Protein AF-A0A816DXH1-F1 (afdb_monomer_lite)

Radius of gyration: 11.33 Å; chains: 1; bounding box: 25×22×28 Å

Foldseek 3Di:
DLLQVLCVLLVHGPPDDPVSLVVSLVVQCVVQPVVNVHDPVSVVSSVVSSVVNCVVVPVDD

pLDDT: mean 84.49, std 9.42, range [47.16, 91.94]

Sequence (61 aa):
VALENAYKTLGLTHSCSNGEINSAYHRLALKHHPDKGGSKEDWLALESALALIRQARGEGI

Secondary structure (DSSP, 8-state):
-HHHHHHHHTT--TT--HHHHHHHHHHHHHHS-GGGT--HHHHHHHHHHHHHHHHHTT---

InterPro domains:
  IPR001623 DnaJ domain [PF00226] (5-40)
  IPR001623 DnaJ domain [PR00625] (7-25)
  IPR001623 DnaJ domain [PR00625] (25-40)
  IPR001623 DnaJ domain [PS50076] (5-58)
  IPR001623 DnaJ domain [SM00271] (4-58)
  IPR001623 DnaJ domain [cd06257] (5-42)
  IPR036869 Chaperone J-domain superfamily [G3DSA:1.10.287.110] (2-58)
  IPR036869 Chaperone J-domain superfamily [SSF46565] (5-56)

Structure (mmCIF, N/CA/C/O backbone):
data_AF-A0A816DXH1-F1
#
_entry.id   AF-A0A816DXH1-F1
#
loop_
_atom_site.group_PDB
_atom_site.id
_atom_site.type_symbol
_atom_site.label_atom_id
_atom_site.label_alt_id
_atom_site.label_comp_id
_atom_site.label_asym_id
_atom_site.label_entity_id
_atom_site.label_seq_id
_atom_site.pdbx_PDB_ins_code
_atom_site.Cartn_x
_atom_site.Cartn_y
_atom_site.Cartn_z
_atom_site.occupancy
_atom_site.B_iso_or_equiv
_atom_site.auth_seq_id
_atom_site.auth_comp_id
_atom_site.auth_asym_id
_atom_site.auth_atom_id
_atom_site.pdbx_PDB_model_num
ATOM 1 N N . VAL A 1 1 ? 2.561 7.956 12.997 1.00 59.97 1 VAL A N 1
ATOM 2 C CA . VAL A 1 1 ? 3.247 8.363 11.744 1.00 59.97 1 VAL A CA 1
ATOM 3 C C . VAL A 1 1 ? 3.648 7.190 10.844 1.00 59.97 1 VAL A C 1
ATOM 5 O O . VAL A 1 1 ? 3.446 7.300 9.645 1.00 59.97 1 VAL A O 1
ATOM 8 N N . ALA A 1 2 ? 4.127 6.050 11.370 1.00 82.75 2 ALA A N 1
ATOM 9 C CA . ALA A 1 2 ? 4.524 4.896 10.540 1.00 82.75 2 ALA A CA 1
ATOM 10 C C . ALA A 1 2 ? 3.382 4.314 9.679 1.00 82.75 2 ALA A C 1
ATOM 12 O O . ALA A 1 2 ? 3.578 4.033 8.501 1.00 82.75 2 ALA A O 1
ATOM 13 N N . LEU A 1 3 ? 2.172 4.215 10.240 1.00 87.19 3 LEU A N 1
ATOM 14 C CA . LEU A 1 3 ? 0.999 3.702 9.527 1.00 87.19 3 LEU A CA 1
ATOM 15 C C . LEU A 1 3 ? 0.574 4.590 8.352 1.00 87.19 3 LEU A C 1
ATOM 17 O O . LEU A 1 3 ? 0.255 4.092 7.280 1.00 87.19 3 LEU A O 1
ATOM 21 N N . GLU A 1 4 ? 0.614 5.909 8.529 1.00 88.31 4 GLU A N 1
ATOM 22 C CA . GLU A 1 4 ? 0.277 6.848 7.457 1.00 88.31 4 GLU A CA 1
ATOM 23 C C . GLU A 1 4 ? 1.283 6.765 6.302 1.00 88.31 4 GLU A C 1
ATOM 25 O O . GLU A 1 4 ? 0.888 6.801 5.139 1.00 88.31 4 GLU A O 1
ATOM 30 N N . ASN A 1 5 ? 2.570 6.578 6.615 1.00 90.44 5 ASN A N 1
ATOM 31 C CA . ASN A 1 5 ? 3.595 6.333 5.602 1.00 90.44 5 ASN A CA 1
ATOM 32 C C . ASN A 1 5 ? 3.358 5.014 4.863 1.00 90.44 5 ASN A C 1
ATOM 34 O O . ASN A 1 5 ? 3.465 5.005 3.645 1.00 90.44 5 ASN A O 1
ATOM 38 N N . ALA A 1 6 ? 2.965 3.941 5.556 1.00 90.88 6 ALA A N 1
ATOM 39 C CA . ALA A 1 6 ? 2.631 2.670 4.915 1.00 90.88 6 ALA A CA 1
ATOM 40 C C . ALA A 1 6 ? 1.491 2.822 3.892 1.00 90.88 6 ALA A C 1
ATOM 42 O O . ALA A 1 6 ? 1.610 2.374 2.752 1.00 90.88 6 ALA A O 1
ATOM 43 N N . TYR A 1 7 ? 0.413 3.524 4.263 1.00 91.19 7 TYR A N 1
ATOM 44 C CA . TYR A 1 7 ? -0.675 3.830 3.331 1.00 91.19 7 TYR A CA 1
ATOM 45 C C . TYR A 1 7 ? -0.182 4.673 2.146 1.00 91.19 7 TYR A C 1
ATOM 47 O O . TYR A 1 7 ? -0.486 4.338 1.004 1.00 91.19 7 TYR A O 1
ATOM 55 N N . LYS A 1 8 ? 0.651 5.697 2.384 1.00 90.38 8 LYS A N 1
ATOM 56 C CA . LYS A 1 8 ? 1.254 6.513 1.313 1.00 90.38 8 LYS A CA 1
ATOM 57 C C . LYS A 1 8 ? 2.157 5.703 0.378 1.00 90.38 8 LYS A C 1
ATOM 59 O O . LYS A 1 8 ? 2.089 5.923 -0.827 1.00 90.38 8 LYS A O 1
ATOM 64 N N . THR A 1 9 ? 2.943 4.753 0.889 1.00 89.56 9 THR A N 1
ATOM 65 C CA . THR A 1 9 ? 3.775 3.839 0.082 1.00 89.56 9 THR A CA 1
ATOM 66 C C . THR A 1 9 ? 2.926 3.019 -0.886 1.00 89.56 9 THR A C 1
ATOM 68 O O . THR A 1 9 ? 3.301 2.837 -2.040 1.00 89.56 9 THR A O 1
ATOM 71 N N . LEU A 1 10 ? 1.750 2.573 -0.440 1.00 88.69 10 LEU A N 1
ATOM 72 C CA . LEU A 1 10 ? 0.780 1.862 -1.276 1.00 88.69 10 LEU A CA 1
ATOM 73 C C . LEU A 1 10 ? -0.067 2.803 -2.155 1.00 88.69 10 LEU A C 1
ATOM 75 O O . LEU A 1 10 ? -0.836 2.332 -2.990 1.00 88.69 10 LEU A O 1
ATOM 79 N N . GLY A 1 11 ? 0.061 4.124 -1.986 1.00 88.81 11 GLY A N 1
ATOM 80 C CA . GLY A 1 11 ? -0.755 5.126 -2.675 1.00 88.81 11 GLY A CA 1
ATOM 81 C C . GLY A 1 11 ? -2.210 5.169 -2.196 1.00 88.81 11 GLY A C 1
ATOM 82 O O . GLY A 1 11 ? -3.100 5.530 -2.962 1.00 88.81 11 GLY A O 1
ATOM 83 N N . LEU A 1 12 ? -2.457 4.772 -0.949 1.00 91.12 12 LEU A N 1
ATOM 84 C CA . LEU A 1 12 ? -3.774 4.659 -0.331 1.00 91.12 12 LEU A CA 1
ATOM 85 C C . LEU A 1 12 ? -3.947 5.648 0.826 1.00 91.12 12 LEU A C 1
ATOM 87 O O . LEU A 1 12 ? -2.999 6.269 1.309 1.00 91.12 12 LEU A O 1
ATOM 91 N N . THR A 1 13 ? -5.185 5.775 1.295 1.00 89.00 13 THR A N 1
ATOM 92 C CA . THR A 1 13 ? -5.547 6.563 2.477 1.00 89.00 13 THR A CA 1
ATOM 93 C C . THR A 1 13 ? -5.963 5.643 3.622 1.00 89.00 13 THR A C 1
ATOM 95 O O . THR A 1 13 ? -6.299 4.475 3.420 1.00 89.00 13 THR A O 1
ATOM 98 N N . HIS A 1 14 ? -5.991 6.167 4.851 1.00 85.50 14 HIS A N 1
ATOM 99 C CA . HIS A 1 14 ? -6.456 5.396 6.010 1.00 85.50 14 HIS A CA 1
ATOM 100 C C . HIS A 1 14 ? -7.917 4.919 5.873 1.00 85.50 14 HIS A C 1
ATOM 102 O O . HIS A 1 14 ? -8.304 3.961 6.539 1.00 85.50 14 HIS A O 1
ATOM 108 N N . SER A 1 15 ? -8.710 5.558 5.002 1.00 86.44 15 SER A N 1
ATOM 109 C CA . SER A 1 15 ? -10.123 5.245 4.755 1.00 86.44 15 SER A CA 1
ATOM 110 C C . SER A 1 15 ? -10.323 4.098 3.763 1.00 86.44 15 SER A C 1
ATOM 112 O O . SER A 1 15 ? -11.457 3.682 3.542 1.00 86.44 15 SER A O 1
ATOM 114 N N . CYS A 1 16 ? -9.257 3.592 3.137 1.00 88.25 16 CYS A N 1
ATOM 115 C CA . CYS A 1 16 ? -9.351 2.506 2.163 1.00 88.25 16 CYS A CA 1
ATOM 116 C C . CYS A 1 16 ? -9.863 1.203 2.803 1.00 88.25 16 CYS A C 1
ATOM 118 O O . CYS A 1 16 ? -9.756 0.990 4.007 1.00 88.25 16 CYS A O 1
ATOM 120 N N . SER A 1 17 ? -10.416 0.293 2.004 1.00 89.31 17 SER A N 1
ATOM 121 C CA . SER A 1 17 ? -10.844 -1.032 2.485 1.00 89.31 17 SER A CA 1
ATOM 122 C C . SER A 1 17 ? -9.712 -2.062 2.401 1.00 89.31 17 SER A C 1
ATOM 124 O O . SER A 1 17 ? -8.756 -1.868 1.654 1.00 89.31 17 SER A O 1
ATOM 126 N N . ASN A 1 18 ? -9.825 -3.192 3.114 1.00 86.62 18 ASN A N 1
ATOM 127 C CA . ASN A 1 18 ? -8.838 -4.289 3.025 1.00 86.62 18 ASN A CA 1
ATOM 128 C C . ASN A 1 18 ? -8.666 -4.784 1.578 1.00 86.62 18 ASN A C 1
ATOM 130 O O . ASN A 1 18 ? -7.549 -5.070 1.151 1.00 86.62 18 ASN A O 1
ATOM 134 N N . GLY A 1 19 ? -9.755 -4.805 0.799 1.00 88.94 19 GLY A N 1
ATOM 135 C CA . GLY A 1 19 ? -9.713 -5.132 -0.629 1.00 88.94 19 GLY A CA 1
ATOM 136 C C . GLY A 1 19 ? -8.863 -4.162 -1.456 1.00 88.94 19 GLY A C 1
ATOM 137 O O . GLY A 1 19 ? -8.071 -4.604 -2.287 1.00 88.94 19 GLY A O 1
ATOM 138 N N . GLU A 1 20 ? -8.956 -2.858 -1.182 1.00 90.81 20 GLU A N 1
ATOM 139 C CA . GLU A 1 20 ? -8.141 -1.827 -1.845 1.00 90.81 20 GLU A CA 1
ATOM 140 C C . GLU A 1 20 ? -6.660 -1.983 -1.488 1.00 90.81 20 GLU A C 1
ATOM 142 O O . GLU A 1 20 ? -5.805 -1.907 -2.365 1.00 90.81 20 GLU A O 1
ATOM 147 N N . ILE A 1 21 ? -6.359 -2.276 -0.218 1.00 90.44 21 ILE A N 1
ATOM 148 C CA . ILE A 1 21 ? -4.990 -2.524 0.258 1.00 90.44 21 ILE A CA 1
ATOM 149 C C . ILE A 1 21 ? -4.358 -3.701 -0.490 1.00 90.44 21 ILE A C 1
ATOM 151 O O . ILE A 1 21 ? -3.279 -3.551 -1.063 1.00 90.44 21 ILE A O 1
ATOM 155 N N . ASN A 1 22 ? -5.045 -4.846 -0.538 1.00 89.06 22 ASN A N 1
ATOM 156 C CA . ASN A 1 22 ? -4.562 -6.023 -1.265 1.00 89.06 22 ASN A CA 1
ATOM 157 C C . ASN A 1 22 ? -4.407 -5.742 -2.766 1.00 89.06 22 ASN A C 1
ATOM 159 O O . ASN A 1 22 ? -3.412 -6.143 -3.366 1.00 89.06 22 ASN A O 1
ATOM 163 N N . SER A 1 23 ? -5.363 -5.035 -3.371 1.00 91.81 23 SER A N 1
ATOM 164 C CA . SER A 1 23 ? -5.337 -4.722 -4.804 1.00 91.81 23 SER A CA 1
ATOM 165 C C . SER A 1 23 ? -4.189 -3.776 -5.165 1.00 91.81 23 SER A C 1
ATOM 167 O O . SER A 1 23 ? -3.472 -4.015 -6.139 1.00 91.81 23 SER A O 1
ATOM 169 N N . ALA A 1 24 ? -3.968 -2.727 -4.368 1.00 91.94 24 ALA A N 1
ATOM 170 C CA . ALA A 1 24 ? -2.866 -1.787 -4.555 1.00 91.94 24 ALA A CA 1
ATOM 171 C C . ALA A 1 24 ? -1.509 -2.469 -4.358 1.00 91.94 24 ALA A C 1
ATOM 173 O O . ALA A 1 24 ? -0.631 -2.330 -5.213 1.00 91.94 24 ALA A O 1
ATOM 174 N N . TYR A 1 25 ? -1.369 -3.261 -3.289 1.00 90.56 25 TYR A N 1
ATOM 175 C CA . TYR A 1 25 ? -0.175 -4.065 -3.046 1.00 90.56 25 TYR A CA 1
ATOM 176 C C . TYR A 1 25 ? 0.108 -4.990 -4.230 1.00 90.56 25 TYR A C 1
ATOM 178 O O . TYR A 1 25 ? 1.204 -4.951 -4.769 1.00 90.56 25 TYR A O 1
ATOM 186 N N . HIS A 1 26 ? -0.879 -5.756 -4.705 1.00 89.12 26 HIS A N 1
ATOM 187 C CA . HIS A 1 26 ? -0.692 -6.689 -5.817 1.00 89.12 26 HIS A CA 1
ATOM 188 C C . HIS A 1 26 ? -0.267 -5.969 -7.106 1.00 89.12 26 HIS A C 1
ATOM 190 O O . HIS A 1 26 ? 0.629 -6.416 -7.821 1.00 89.12 26 HIS A O 1
ATOM 196 N N . ARG A 1 27 ? -0.859 -4.804 -7.386 1.00 89.81 27 ARG A N 1
ATOM 197 C CA . ARG A 1 27 ? -0.513 -3.991 -8.557 1.00 89.81 27 ARG A CA 1
ATOM 198 C C . ARG A 1 27 ? 0.910 -3.431 -8.480 1.00 89.81 27 ARG A C 1
ATOM 200 O O . ARG A 1 27 ? 1.605 -3.401 -9.494 1.00 89.81 27 ARG A O 1
ATOM 207 N N . LEU A 1 28 ? 1.345 -2.997 -7.297 1.00 88.38 28 LEU A N 1
ATOM 208 C CA . LEU A 1 28 ? 2.705 -2.508 -7.062 1.00 88.38 28 LEU A CA 1
ATOM 209 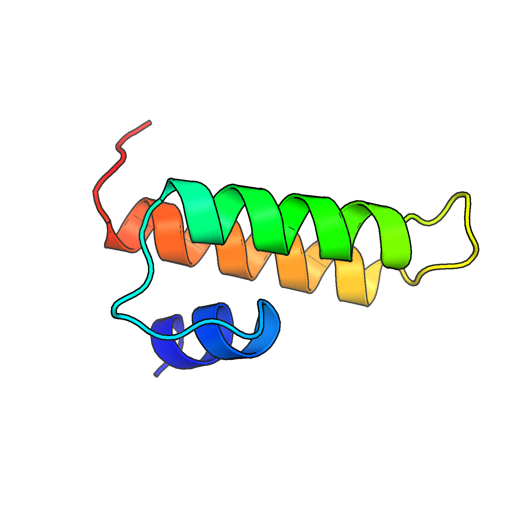C C . LEU A 1 28 ? 3.717 -3.658 -7.057 1.00 88.38 28 LEU A C 1
ATOM 211 O O . LEU A 1 28 ? 4.744 -3.554 -7.716 1.00 88.38 28 LEU A O 1
ATOM 215 N N . ALA A 1 29 ? 3.389 -4.785 -6.434 1.00 86.56 29 ALA A N 1
ATOM 216 C CA . ALA A 1 29 ? 4.176 -6.011 -6.445 1.00 86.56 29 ALA A CA 1
ATOM 217 C C . ALA A 1 29 ? 4.459 -6.487 -7.877 1.00 86.56 29 ALA A C 1
ATOM 219 O O . ALA A 1 29 ? 5.602 -6.774 -8.211 1.00 86.56 29 ALA A O 1
ATOM 220 N N . LEU A 1 30 ? 3.458 -6.484 -8.765 1.00 85.56 30 LEU A N 1
ATOM 221 C CA . LEU A 1 30 ? 3.642 -6.827 -10.181 1.00 85.56 30 LEU A CA 1
ATOM 222 C C . LEU A 1 30 ? 4.531 -5.829 -10.941 1.00 85.56 30 LEU A C 1
ATOM 224 O O . LEU A 1 30 ? 5.189 -6.210 -11.910 1.00 85.56 30 LEU A O 1
ATOM 228 N N . LYS A 1 31 ? 4.535 -4.558 -10.528 1.00 82.88 31 LYS A N 1
ATOM 229 C CA . LYS A 1 31 ? 5.335 -3.489 -11.142 1.00 82.88 31 LYS A CA 1
ATOM 230 C C . LYS A 1 31 ? 6.789 -3.506 -10.664 1.00 82.88 31 LYS A C 1
ATOM 232 O O . LYS A 1 31 ? 7.689 -3.306 -11.469 1.00 82.88 31 LYS A O 1
ATOM 237 N N . HIS A 1 32 ? 6.999 -3.755 -9.375 1.00 81.12 32 HIS A N 1
ATOM 238 C CA . HIS A 1 32 ? 8.308 -3.810 -8.722 1.00 81.12 32 HIS A CA 1
ATOM 239 C C . HIS A 1 32 ? 8.840 -5.245 -8.601 1.00 81.12 32 HIS A C 1
ATOM 241 O O . HIS A 1 32 ? 9.810 -5.489 -7.885 1.00 81.12 32 HIS A O 1
ATOM 247 N N . HIS A 1 33 ? 8.233 -6.203 -9.305 1.00 74.81 33 HIS A N 1
ATOM 248 C CA . HIS A 1 33 ? 8.687 -7.584 -9.279 1.00 74.81 33 HIS A CA 1
ATOM 249 C C . HIS A 1 33 ? 10.121 -7.666 -9.833 1.00 74.81 33 HIS A C 1
ATOM 251 O O . HIS A 1 33 ? 10.374 -7.140 -10.924 1.00 74.81 33 HIS A O 1
ATOM 257 N N . PRO A 1 34 ? 11.057 -8.340 -9.142 1.00 71.69 34 PRO A N 1
ATOM 258 C CA . PRO A 1 34 ? 12.457 -8.413 -9.568 1.00 71.69 34 PRO A CA 1
ATOM 259 C C . PRO A 1 34 ? 12.616 -9.050 -10.953 1.00 71.69 34 PRO A C 1
ATOM 261 O O . PRO A 1 34 ? 13.474 -8.640 -11.727 1.00 71.69 34 PRO A O 1
ATOM 264 N N . ASP A 1 35 ? 11.721 -9.974 -11.309 1.00 79.94 35 ASP A N 1
ATOM 265 C CA . ASP A 1 35 ? 11.676 -10.612 -12.634 1.00 79.94 35 ASP A CA 1
ATOM 266 C C . ASP A 1 35 ? 11.360 -9.623 -13.776 1.00 79.94 35 ASP A C 1
ATOM 268 O O . ASP A 1 35 ? 11.738 -9.836 -14.922 1.00 79.94 35 ASP A O 1
ATOM 272 N N . LYS A 1 36 ? 10.702 -8.497 -13.463 1.00 72.81 36 LYS A N 1
ATOM 273 C CA . LYS A 1 36 ? 10.387 -7.419 -14.414 1.00 72.81 36 LYS A CA 1
ATOM 274 C C . LYS A 1 36 ? 11.315 -6.206 -14.289 1.00 72.81 36 LYS A C 1
ATOM 276 O O . LYS A 1 36 ? 11.015 -5.156 -14.852 1.00 72.81 36 LYS A O 1
ATOM 281 N N . GLY A 1 37 ? 12.433 -6.344 -13.571 1.00 70.44 37 GLY A N 1
ATOM 282 C CA . GLY A 1 37 ? 13.412 -5.271 -13.370 1.00 70.44 37 GLY A CA 1
ATOM 283 C C . GLY A 1 37 ? 13.104 -4.334 -12.200 1.00 70.44 37 GLY A C 1
ATOM 284 O O . GLY A 1 37 ? 13.624 -3.223 -12.164 1.00 70.44 37 GLY A O 1
ATOM 285 N N . GLY A 1 38 ? 12.253 -4.749 -11.257 1.00 77.50 38 GLY A N 1
ATOM 286 C CA . GLY A 1 38 ? 12.002 -3.998 -10.028 1.00 77.50 38 GLY A CA 1
ATOM 287 C C . GLY A 1 38 ? 13.063 -4.210 -8.942 1.00 77.50 38 GLY A C 1
ATOM 288 O O . GLY A 1 38 ? 13.760 -5.227 -8.907 1.00 77.50 38 GLY A O 1
ATOM 289 N N . SER A 1 39 ? 13.176 -3.244 -8.030 1.00 83.25 39 SER A N 1
ATOM 290 C CA . SER A 1 39 ? 14.154 -3.265 -6.940 1.00 83.25 39 SER A CA 1
ATOM 291 C C . SER A 1 39 ? 13.645 -4.052 -5.732 1.00 83.25 39 SER A C 1
ATOM 293 O O . SER A 1 39 ? 12.510 -3.880 -5.286 1.00 83.25 39 SER A O 1
ATOM 295 N N . LYS A 1 40 ? 14.521 -4.866 -5.124 1.00 82.31 40 LYS A N 1
ATOM 296 C CA . LYS A 1 40 ? 14.220 -5.565 -3.859 1.00 82.31 40 LYS A CA 1
ATOM 297 C C . LYS A 1 40 ? 13.852 -4.605 -2.724 1.00 82.31 40 LYS A C 1
ATOM 299 O O . LYS A 1 40 ? 13.078 -4.979 -1.851 1.00 82.31 40 LYS A O 1
ATOM 304 N N . GLU A 1 41 ? 14.400 -3.394 -2.733 1.00 84.94 41 GLU A N 1
ATOM 305 C CA . GLU A 1 41 ? 14.095 -2.359 -1.739 1.00 84.94 41 GLU A CA 1
ATOM 306 C C . GLU A 1 41 ? 12.629 -1.919 -1.803 1.00 84.94 41 GLU A C 1
ATOM 308 O O . GLU A 1 41 ? 11.965 -1.886 -0.769 1.00 84.94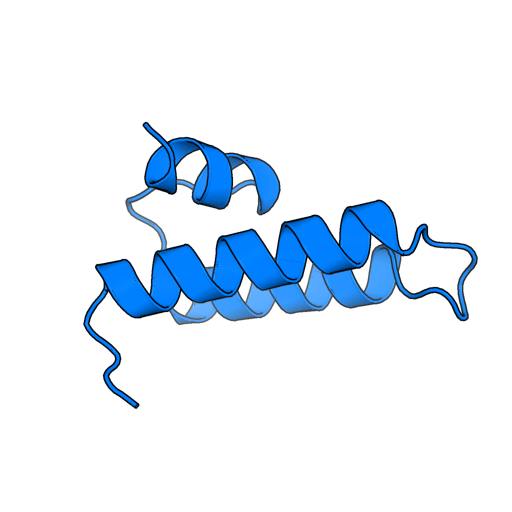 41 GLU A O 1
ATOM 313 N N . ASP A 1 42 ? 12.094 -1.681 -3.007 1.00 84.38 42 ASP A N 1
ATOM 314 C CA . ASP A 1 42 ? 10.672 -1.365 -3.197 1.00 84.38 42 ASP A CA 1
ATOM 315 C C . ASP A 1 42 ? 9.784 -2.523 -2.735 1.00 84.38 42 ASP A C 1
ATOM 317 O O . ASP A 1 42 ? 8.776 -2.312 -2.060 1.00 84.38 42 ASP A O 1
ATOM 321 N N . TRP A 1 43 ? 10.178 -3.761 -3.055 1.00 85.50 43 TRP A N 1
ATOM 322 C CA . TRP A 1 43 ? 9.465 -4.957 -2.609 1.00 85.50 43 TRP A CA 1
ATOM 323 C C . TRP A 1 43 ? 9.403 -5.048 -1.079 1.00 85.50 43 TRP A C 1
ATOM 325 O O . TRP A 1 43 ? 8.335 -5.252 -0.503 1.00 85.50 43 TRP A O 1
ATOM 335 N N . LEU A 1 44 ? 10.542 -4.853 -0.410 1.00 88.31 44 LEU A N 1
ATOM 336 C CA . LEU A 1 44 ? 10.629 -4.904 1.047 1.00 88.31 44 LEU A CA 1
ATOM 337 C C . LEU A 1 44 ? 9.806 -3.783 1.700 1.00 88.31 44 LEU A C 1
ATOM 339 O O . LEU A 1 44 ? 9.151 -4.008 2.719 1.00 88.31 44 LEU A O 1
ATOM 343 N N . ALA A 1 45 ? 9.801 -2.589 1.102 1.00 89.06 45 ALA A N 1
ATOM 344 C CA . ALA A 1 45 ? 8.992 -1.467 1.564 1.00 89.06 45 ALA A CA 1
ATOM 345 C C . ALA A 1 45 ? 7.484 -1.749 1.436 1.00 89.06 45 ALA A C 1
ATOM 347 O O . ALA A 1 45 ? 6.733 -1.456 2.367 1.00 89.06 45 ALA A O 1
ATOM 348 N N . LEU A 1 46 ? 7.046 -2.356 0.326 1.00 89.75 46 LEU A N 1
ATOM 349 C CA . LEU A 1 46 ? 5.653 -2.763 0.103 1.00 89.75 46 LEU A CA 1
ATOM 350 C C . LEU A 1 46 ? 5.187 -3.816 1.113 1.00 89.75 46 LEU A C 1
ATOM 352 O O . LEU A 1 46 ? 4.122 -3.658 1.709 1.00 89.75 46 LEU A O 1
ATOM 356 N N . GLU A 1 47 ? 5.989 -4.860 1.325 1.00 89.50 47 GLU A N 1
ATOM 357 C CA . GLU A 1 47 ? 5.717 -5.922 2.304 1.00 89.50 47 GLU A CA 1
ATOM 358 C C . GLU A 1 47 ? 5.608 -5.362 3.725 1.00 89.50 47 GLU A C 1
ATOM 360 O O . GLU A 1 47 ? 4.638 -5.625 4.437 1.00 89.50 47 GLU A O 1
ATOM 365 N N . SER A 1 48 ? 6.576 -4.533 4.124 1.00 91.25 48 SER A N 1
ATOM 366 C CA . SER A 1 48 ? 6.599 -3.905 5.447 1.00 91.25 48 SER A CA 1
ATOM 367 C C . SER A 1 48 ? 5.390 -2.988 5.659 1.00 91.25 48 SER A C 1
ATOM 369 O O . SER A 1 48 ? 4.725 -3.053 6.696 1.00 91.25 48 SER A O 1
ATOM 371 N N . ALA A 1 49 ? 5.038 -2.184 4.650 1.00 91.62 49 ALA A N 1
ATOM 372 C CA . ALA A 1 49 ? 3.853 -1.335 4.683 1.00 91.62 49 ALA A CA 1
ATOM 373 C C . ALA A 1 49 ? 2.562 -2.156 4.832 1.00 91.62 49 ALA A C 1
ATOM 375 O O . ALA A 1 49 ? 1.721 -1.843 5.680 1.00 91.62 49 ALA A O 1
ATOM 376 N N . LEU A 1 50 ? 2.414 -3.226 4.046 1.00 90.56 50 LEU A N 1
ATOM 377 C CA . LEU A 1 50 ? 1.253 -4.110 4.103 1.00 90.56 50 LEU A CA 1
ATOM 378 C C . LEU A 1 50 ? 1.121 -4.787 5.473 1.00 90.56 50 LEU A C 1
ATOM 380 O O . LEU A 1 50 ? 0.029 -4.796 6.046 1.00 90.56 50 LEU A O 1
ATOM 384 N N . ALA A 1 51 ? 2.219 -5.325 6.007 1.00 90.19 51 ALA A N 1
ATOM 385 C CA . ALA A 1 51 ? 2.246 -5.975 7.314 1.00 90.19 51 ALA A CA 1
ATOM 386 C C . ALA A 1 51 ? 1.822 -5.011 8.430 1.00 90.19 51 ALA A C 1
ATOM 388 O O . ALA A 1 51 ? 0.967 -5.349 9.249 1.00 90.19 51 ALA A O 1
ATOM 389 N N . LEU A 1 52 ? 2.343 -3.781 8.412 1.00 90.69 52 LEU A N 1
ATOM 390 C CA . LEU A 1 52 ? 2.000 -2.750 9.389 1.00 90.69 52 LEU A CA 1
ATOM 391 C C . LEU A 1 52 ? 0.513 -2.364 9.320 1.00 90.69 52 LEU A C 1
ATOM 393 O O . LEU A 1 52 ? -0.134 -2.189 10.352 1.00 90.69 52 LEU A O 1
ATOM 397 N N . ILE A 1 53 ? -0.044 -2.253 8.108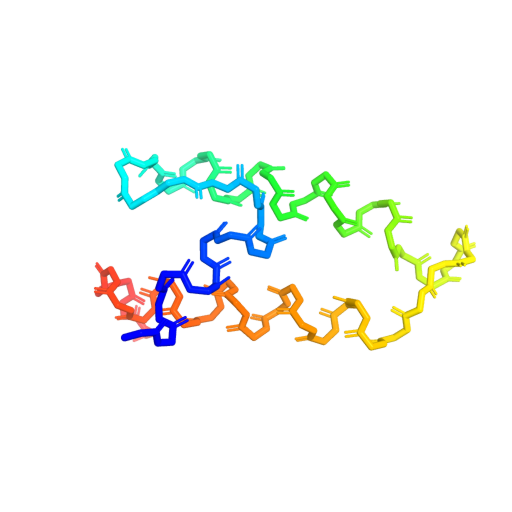 1.00 89.62 53 ILE A N 1
ATOM 398 C CA . ILE A 1 53 ? -1.465 -1.953 7.900 1.00 89.62 53 ILE A CA 1
ATOM 399 C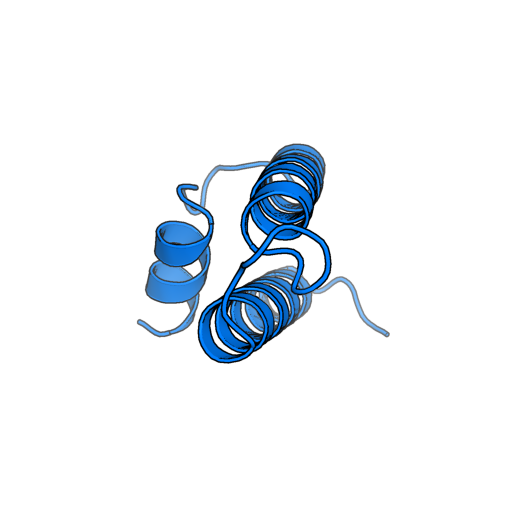 C . ILE A 1 53 ? -2.351 -3.085 8.412 1.00 89.62 53 ILE A C 1
ATOM 401 O O . ILE A 1 53 ? -3.305 -2.820 9.142 1.00 89.62 53 ILE A O 1
ATOM 405 N N . ARG A 1 54 ? -2.033 -4.336 8.067 1.00 87.75 54 ARG A N 1
ATOM 406 C CA . ARG A 1 54 ? -2.777 -5.514 8.538 1.00 87.75 54 ARG A CA 1
ATOM 407 C C . ARG A 1 54 ? -2.751 -5.625 10.057 1.00 87.75 54 ARG A C 1
ATOM 409 O O . ARG A 1 54 ?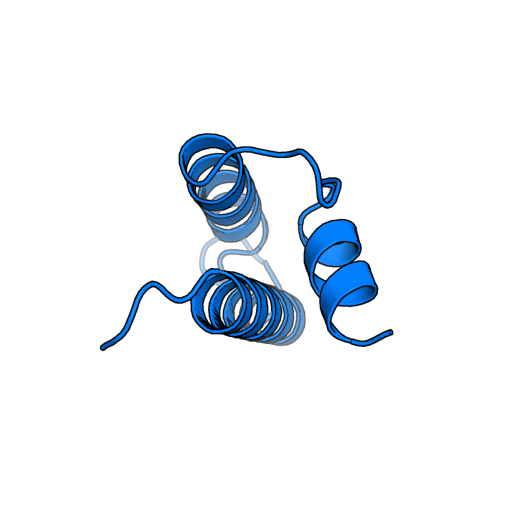 -3.800 -5.793 10.674 1.00 87.75 54 ARG A O 1
ATOM 416 N N . GLN A 1 55 ? -1.576 -5.426 10.653 1.00 87.50 55 GLN A N 1
ATOM 417 C CA . GLN A 1 55 ? -1.413 -5.441 12.101 1.00 87.50 55 GLN A CA 1
ATOM 418 C C . GLN A 1 55 ? -2.217 -4.326 12.780 1.00 87.50 55 GLN A C 1
ATOM 420 O O . GLN A 1 55 ? -2.907 -4.580 13.763 1.00 87.50 55 GLN A O 1
ATOM 425 N N . ALA A 1 56 ? -2.195 -3.107 12.236 1.00 87.50 56 ALA A N 1
ATOM 426 C CA . ALA A 1 56 ? -2.981 -1.995 12.769 1.00 87.50 56 ALA A CA 1
ATOM 427 C C . ALA A 1 56 ? -4.497 -2.200 12.621 1.00 87.50 56 ALA A C 1
ATOM 429 O O . ALA A 1 56 ? -5.264 -1.681 13.428 1.00 87.50 56 ALA A O 1
ATOM 430 N N . ARG A 1 57 ? -4.936 -2.946 11.600 1.00 85.00 57 ARG A N 1
ATOM 431 C CA . ARG A 1 57 ? -6.348 -3.294 11.388 1.00 85.00 57 ARG A CA 1
ATOM 432 C C . ARG A 1 57 ? -6.836 -4.459 12.245 1.00 85.00 57 ARG A C 1
ATOM 434 O O . ARG A 1 57 ? -8.030 -4.734 12.232 1.00 85.00 57 ARG A O 1
ATOM 441 N N . GLY A 1 58 ? -5.952 -5.106 13.004 1.00 75.44 58 GLY A N 1
ATOM 442 C CA . GLY A 1 58 ? -6.330 -6.211 13.879 1.00 75.44 58 GLY A CA 1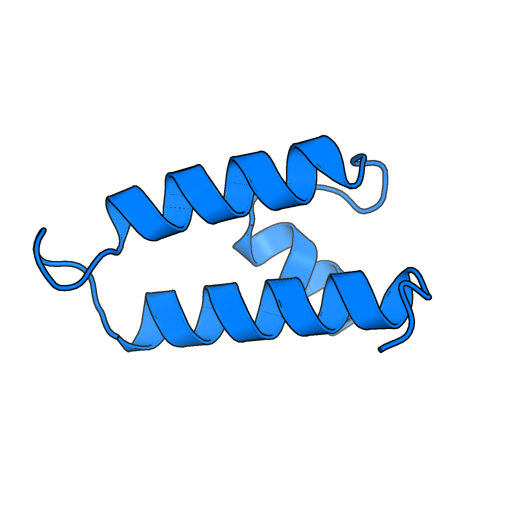
ATOM 443 C C . GLY A 1 58 ? -6.716 -7.486 13.128 1.00 75.44 58 GLY A C 1
ATOM 444 O O . GLY A 1 58 ? -7.403 -8.325 13.705 1.00 75.44 58 GLY A O 1
ATOM 445 N N . GLU A 1 59 ? -6.277 -7.659 11.873 1.00 63.75 59 GLU A N 1
ATOM 446 C CA . GLU A 1 59 ? -6.294 -8.981 11.235 1.00 63.75 59 GLU A CA 1
ATOM 447 C C . GLU A 1 59 ? -5.174 -9.802 11.879 1.00 63.75 59 GLU A C 1
ATOM 449 O O . GLU A 1 59 ? -4.023 -9.795 11.442 1.00 63.75 59 GLU A O 1
ATOM 454 N N . GLY A 1 60 ? -5.509 -10.383 13.032 1.00 50.06 60 GLY A N 1
ATOM 455 C CA . GLY A 1 60 ? -4.622 -11.214 13.827 1.00 50.06 60 GLY A CA 1
ATOM 456 C C . GLY A 1 60 ? -4.204 -12.462 13.057 1.00 50.06 60 GLY A C 1
ATOM 457 O O . GLY A 1 60 ? -5.027 -13.100 12.401 1.00 50.06 60 GLY A O 1
ATOM 458 N N . ILE A 1 61 ? -2.907 -12.754 13.143 1.00 47.16 61 ILE A N 1
ATOM 459 C CA . ILE A 1 61 ? -2.303 -14.059 12.848 1.00 47.16 61 ILE A CA 1
ATOM 460 C C . ILE A 1 61 ? -2.931 -15.178 13.680 1.00 47.16 61 ILE A C 1
ATOM 462 O O . ILE A 1 61 ? -3.250 -14.922 14.864 1.00 47.16 61 ILE A O 1
#

Organism: NCBI:txid1234261